Protein AF-A0A0S8D8X0-F1 (afdb_monomer_lite)

Radius of gyration: 14.56 Å; chains: 1; bounding box: 38×23×43 Å

Sequence (118 aa):
REAVIEAARISQTSLFGHLVELGLSRTIALDQQALEAKLELNGRVLRAFPAPDVAFRQSALYALHGDLASAYRQWDLAAAAYPAKAANVADALARAALGEKKLEPLVEYAASRHEARQ

Structure (mmCIF, N/CA/C/O backbone):
data_AF-A0A0S8D8X0-F1
#
_entry.id   AF-A0A0S8D8X0-F1
#
loop_
_atom_site.group_PDB
_atom_site.id
_atom_site.type_symbol
_atom_site.label_atom_id
_atom_site.label_alt_id
_atom_site.label_comp_id
_atom_site.label_asym_id
_atom_site.label_entity_id
_atom_site.label_seq_id
_atom_site.pdbx_PDB_ins_code
_atom_site.Cartn_x
_atom_site.Cartn_y
_at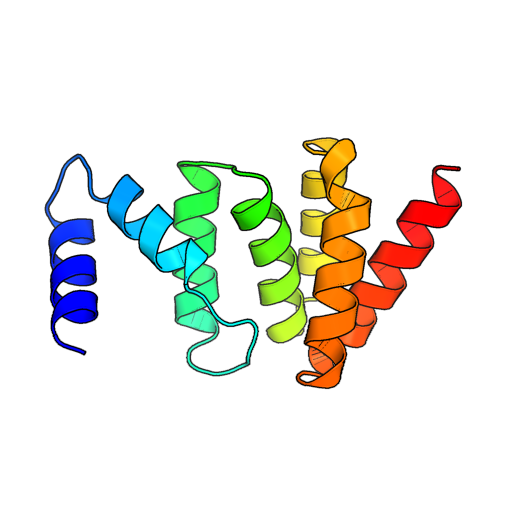om_site.Cartn_z
_atom_site.occupancy
_atom_site.B_iso_or_equiv
_atom_site.auth_seq_id
_atom_site.auth_comp_id
_atom_site.auth_asym_id
_atom_site.auth_atom_id
_atom_site.pdbx_PDB_model_num
ATOM 1 N N . ARG A 1 1 ? -6.299 10.118 21.690 1.00 61.44 1 ARG A N 1
ATOM 2 C CA . ARG A 1 1 ? -6.913 8.767 21.592 1.00 61.44 1 ARG A CA 1
ATOM 3 C C . ARG A 1 1 ? -8.435 8.851 21.483 1.00 61.44 1 ARG A C 1
ATOM 5 O O . ARG A 1 1 ? -8.966 8.218 20.587 1.00 61.44 1 ARG A O 1
ATOM 12 N N . GLU A 1 2 ? -9.114 9.680 22.281 1.00 69.69 2 GLU A N 1
ATOM 13 C CA . GLU A 1 2 ? -10.580 9.865 22.216 1.00 69.69 2 GLU A CA 1
ATOM 14 C C . GLU A 1 2 ? -11.104 10.310 20.842 1.00 69.69 2 GLU A C 1
ATOM 16 O O . GLU A 1 2 ? -12.049 9.720 20.335 1.00 69.69 2 GLU A O 1
ATOM 21 N N . ALA A 1 3 ? -10.435 11.258 20.175 1.00 70.69 3 ALA A N 1
ATOM 22 C CA . ALA A 1 3 ? -10.856 11.736 18.851 1.00 70.69 3 ALA A CA 1
ATOM 23 C C . ALA A 1 3 ? -10.879 10.642 17.762 1.00 70.69 3 ALA A C 1
ATOM 25 O O . ALA A 1 3 ? -11.716 10.677 16.868 1.00 70.69 3 ALA A O 1
ATOM 26 N N . VAL A 1 4 ? -9.983 9.651 17.842 1.00 70.06 4 VAL A N 1
ATOM 27 C CA . VAL A 1 4 ? -9.935 8.529 16.885 1.00 70.06 4 VAL A CA 1
ATOM 28 C C . VAL A 1 4 ? -11.071 7.541 17.153 1.00 70.06 4 VAL A C 1
ATOM 30 O O . VAL A 1 4 ? -11.662 7.016 16.215 1.00 70.06 4 VAL A O 1
ATOM 33 N N . ILE A 1 5 ? -11.404 7.322 18.429 1.00 72.75 5 ILE A N 1
ATOM 34 C CA . ILE A 1 5 ? -12.522 6.463 18.840 1.00 72.75 5 ILE A CA 1
ATOM 35 C C . ILE A 1 5 ? -13.851 7.089 18.403 1.00 72.75 5 ILE A C 1
ATOM 37 O O . ILE A 1 5 ? -14.688 6.402 17.823 1.00 72.75 5 ILE A O 1
ATOM 41 N N . GLU A 1 6 ? -14.022 8.397 18.604 1.00 73.19 6 GLU A N 1
ATOM 42 C CA . GLU A 1 6 ? -15.242 9.087 18.180 1.00 73.19 6 GLU A CA 1
ATOM 43 C C . GLU A 1 6 ? -15.361 9.155 16.650 1.00 73.19 6 GLU A C 1
ATOM 45 O O . GLU A 1 6 ? -16.441 8.926 16.107 1.00 73.19 6 GLU A O 1
ATOM 50 N N . ALA A 1 7 ? -14.250 9.353 15.930 1.00 70.94 7 ALA A N 1
ATOM 51 C CA . ALA A 1 7 ? -14.232 9.257 14.469 1.00 70.94 7 ALA A CA 1
ATOM 52 C C . ALA A 1 7 ? -14.665 7.863 13.973 1.00 70.94 7 ALA A C 1
ATOM 54 O O . ALA A 1 7 ? -15.469 7.760 13.046 1.00 70.94 7 ALA A O 1
ATOM 55 N N . ALA A 1 8 ? -14.196 6.789 14.616 1.00 71.25 8 ALA A N 1
ATOM 56 C CA . ALA A 1 8 ? -14.606 5.424 14.284 1.00 71.25 8 ALA A CA 1
ATOM 57 C C . ALA A 1 8 ? -16.090 5.150 14.593 1.00 71.25 8 ALA A C 1
ATOM 59 O O . ALA A 1 8 ? -16.730 4.366 13.898 1.00 71.25 8 ALA A O 1
ATOM 60 N N . ARG A 1 9 ? -16.661 5.807 15.608 1.00 74.31 9 ARG A N 1
ATOM 61 C CA . ARG A 1 9 ? -18.092 5.704 15.920 1.00 74.31 9 ARG A CA 1
ATOM 62 C C . ARG A 1 9 ? -18.945 6.419 14.871 1.00 74.31 9 ARG A C 1
ATOM 64 O O . ARG A 1 9 ? -19.895 5.837 14.354 1.00 74.31 9 ARG A O 1
ATOM 71 N N . ILE A 1 10 ? -18.569 7.648 14.505 1.00 73.62 10 ILE A N 1
ATOM 72 C CA . ILE A 1 10 ? -19.267 8.450 13.486 1.00 73.62 10 ILE A CA 1
ATOM 73 C C . ILE A 1 10 ? -19.230 7.759 12.119 1.00 73.62 10 ILE A C 1
ATOM 75 O O . ILE A 1 10 ? -20.216 7.830 11.382 1.00 73.62 10 ILE A O 1
ATOM 79 N N . SER A 1 11 ? -18.135 7.067 11.775 1.00 69.88 11 SER A N 1
ATOM 80 C CA . SER A 1 11 ? -18.041 6.373 10.486 1.00 69.88 11 SER A CA 1
ATOM 81 C C . SER A 1 11 ? -19.104 5.287 10.304 1.00 69.88 11 SER A C 1
ATOM 83 O O . SER A 1 11 ? -19.531 5.046 9.178 1.00 69.88 11 SER A O 1
ATOM 85 N N . GLN A 1 12 ? -19.576 4.678 11.395 1.00 71.81 12 GLN A N 1
ATOM 86 C CA . GLN A 1 12 ? -20.567 3.601 11.364 1.00 71.81 12 GLN A CA 1
ATOM 87 C C . GLN A 1 12 ? -22.019 4.098 11.372 1.00 71.81 12 GLN A C 1
ATOM 89 O O . GLN A 1 12 ? -22.919 3.342 11.016 1.00 71.81 12 GLN A O 1
ATOM 94 N N . THR A 1 13 ? -22.270 5.349 11.772 1.00 74.12 13 THR A N 1
ATOM 95 C CA . THR A 1 13 ? -23.633 5.858 12.020 1.00 74.12 13 THR A CA 1
ATOM 96 C C . THR A 1 13 ? -24.016 7.075 11.174 1.00 74.12 13 THR A C 1
ATOM 98 O O . THR A 1 13 ? -25.115 7.602 11.334 1.00 74.12 13 THR A O 1
ATOM 101 N N . SER A 1 14 ? -23.130 7.557 10.297 1.00 77.44 14 SER A N 1
ATOM 102 C CA . SER A 1 14 ? -23.325 8.784 9.514 1.00 77.44 14 SER A CA 1
ATOM 103 C C . SER A 1 14 ? -23.347 8.527 8.008 1.00 77.44 14 SER A C 1
ATOM 105 O O . SER A 1 14 ? -22.522 7.780 7.485 1.00 77.44 14 SER A O 1
ATOM 107 N N . LEU A 1 15 ? -24.211 9.252 7.283 1.00 70.50 15 LEU A N 1
ATOM 108 C CA . LEU A 1 15 ? -24.195 9.309 5.811 1.00 70.50 15 LEU A CA 1
ATOM 109 C C . LEU A 1 15 ? -22.849 9.817 5.259 1.00 70.50 15 LEU A C 1
ATOM 111 O O . LEU A 1 15 ? -22.467 9.465 4.146 1.00 70.50 15 LEU A O 1
ATOM 115 N N . PHE A 1 16 ? -22.105 10.592 6.053 1.00 79.62 16 PHE A N 1
ATOM 116 C CA . PHE A 1 16 ? -20.762 11.085 5.727 1.00 79.62 16 PHE A CA 1
ATOM 117 C C . PHE A 1 16 ? -19.642 10.202 6.287 1.00 79.62 16 PHE A C 1
ATOM 119 O O . PHE A 1 16 ? -18.476 10.599 6.266 1.00 79.62 16 PHE A O 1
ATOM 126 N N . GLY A 1 17 ? -19.965 9.008 6.794 1.00 81.56 17 GLY A N 1
ATOM 127 C CA . GLY A 1 17 ? -18.994 8.124 7.434 1.00 81.56 17 GLY A CA 1
ATOM 128 C C . GLY A 1 17 ? -17.798 7.788 6.541 1.00 81.56 17 GLY A C 1
ATOM 129 O O . GLY A 1 17 ? -16.669 7.724 7.018 1.00 81.56 17 GLY A O 1
ATOM 130 N N . HIS A 1 18 ? -18.013 7.718 5.228 1.00 82.69 18 HIS A N 1
ATOM 131 C CA . HIS A 1 18 ? -16.963 7.512 4.231 1.00 82.69 18 HIS A CA 1
ATOM 132 C C . HIS A 1 18 ? -15.917 8.645 4.176 1.00 82.69 18 HIS A C 1
ATOM 134 O O . HIS A 1 18 ? -14.744 8.379 3.923 1.00 82.69 18 HIS A O 1
ATOM 140 N N . LEU A 1 19 ? -16.299 9.903 4.443 1.00 85.81 19 LEU A N 1
ATOM 141 C CA . LEU A 1 19 ? -15.347 11.022 4.516 1.00 85.81 19 LEU A CA 1
ATOM 142 C C . LEU A 1 19 ? -14.478 10.916 5.771 1.00 85.81 19 LEU A C 1
ATOM 144 O O . LEU A 1 19 ? -13.291 11.241 5.736 1.00 85.81 19 LEU A O 1
ATOM 148 N N . VAL A 1 20 ? -15.057 10.419 6.866 1.00 87.38 20 VAL A N 1
ATOM 149 C CA . VAL A 1 20 ? -14.315 10.139 8.098 1.00 87.38 20 VAL A CA 1
ATOM 150 C C . VAL A 1 20 ? -13.336 8.989 7.874 1.00 87.38 20 VAL A C 1
ATOM 152 O O . VAL A 1 20 ? -12.161 9.121 8.212 1.00 87.38 20 VAL A O 1
ATOM 155 N N . GLU A 1 21 ? -13.771 7.899 7.234 1.00 90.25 21 GLU A N 1
ATOM 156 C CA . GLU A 1 21 ? -12.884 6.787 6.875 1.00 90.25 21 GLU A CA 1
ATOM 157 C C . GLU A 1 21 ? -11.754 7.229 5.937 1.00 90.25 21 GLU A C 1
ATOM 159 O O . GLU A 1 21 ? -10.618 6.804 6.130 1.00 90.25 21 GLU A O 1
ATOM 164 N N . LEU A 1 22 ? -12.016 8.124 4.976 1.00 91.06 22 LEU A N 1
ATOM 165 C CA . LEU A 1 22 ? -10.970 8.703 4.127 1.00 91.06 22 LEU A CA 1
ATOM 166 C C . LEU A 1 22 ? -9.929 9.474 4.953 1.00 91.06 22 LEU A C 1
ATOM 168 O O . LEU A 1 22 ? -8.725 9.319 4.736 1.00 91.06 22 LEU A O 1
ATOM 172 N N . GLY A 1 23 ? -10.381 10.279 5.919 1.00 90.56 23 GLY A N 1
ATOM 173 C CA . GLY A 1 23 ? -9.496 10.958 6.865 1.00 90.56 23 GLY A CA 1
ATOM 174 C C . GLY A 1 23 ? -8.643 9.970 7.663 1.00 90.56 23 GLY A C 1
ATOM 175 O O . GLY A 1 23 ? -7.424 10.119 7.722 1.00 90.56 23 GLY A O 1
ATOM 176 N N . LEU A 1 24 ? -9.259 8.914 8.203 1.00 90.88 24 LEU A N 1
ATOM 177 C CA . LEU A 1 24 ? -8.558 7.868 8.954 1.00 90.88 24 LEU A CA 1
ATOM 178 C C . LEU A 1 24 ? -7.562 7.094 8.076 1.00 90.88 24 LEU A C 1
ATOM 180 O O . LEU A 1 24 ? -6.414 6.908 8.479 1.00 90.88 24 LEU A O 1
ATOM 184 N N . SER A 1 25 ? -7.945 6.715 6.854 1.00 93.06 25 SER A N 1
ATOM 185 C CA . SER A 1 25 ? -7.075 6.032 5.884 1.00 93.06 25 SER A CA 1
ATOM 186 C C . SER A 1 25 ? -5.805 6.835 5.587 1.00 93.06 25 SER A C 1
ATOM 188 O O . SER A 1 25 ? -4.711 6.272 5.520 1.00 93.06 25 SER A O 1
ATOM 190 N N . ARG A 1 26 ? -5.909 8.164 5.492 1.00 92.56 26 ARG A N 1
ATOM 191 C CA . ARG A 1 26 ? -4.754 9.050 5.271 1.00 92.56 26 ARG A CA 1
ATOM 192 C C . ARG A 1 26 ? -3.782 9.111 6.444 1.00 92.56 26 ARG A C 1
ATOM 194 O O . ARG A 1 26 ? -2.624 9.459 6.234 1.00 92.56 26 ARG A O 1
ATOM 201 N N . THR A 1 27 ? -4.231 8.747 7.643 1.00 93.25 27 THR A N 1
ATOM 202 C CA . THR A 1 27 ? -3.390 8.674 8.849 1.00 93.25 27 THR A CA 1
ATOM 203 C C . THR A 1 27 ? -2.757 7.300 9.073 1.00 93.25 27 THR A C 1
ATOM 205 O O . THR A 1 27 ? -1.985 7.138 10.016 1.00 93.25 27 THR A O 1
ATOM 208 N N . ILE A 1 28 ? -3.051 6.307 8.222 1.00 94.12 28 ILE A N 1
ATOM 209 C CA . ILE A 1 28 ? -2.456 4.971 8.322 1.00 94.12 28 ILE A CA 1
ATOM 210 C C . ILE A 1 28 ? -0.937 5.062 8.140 1.00 94.12 28 ILE A C 1
ATOM 212 O O . ILE A 1 28 ? -0.444 5.443 7.076 1.00 94.12 28 ILE A O 1
ATOM 216 N N . ALA A 1 29 ? -0.210 4.628 9.167 1.00 93.44 29 ALA A N 1
ATOM 217 C CA . ALA A 1 29 ? 1.218 4.364 9.091 1.00 93.44 29 ALA A CA 1
ATOM 218 C C . ALA A 1 29 ? 1.490 3.026 8.376 1.00 93.44 29 ALA A C 1
ATOM 220 O O . ALA A 1 29 ? 0.768 2.041 8.576 1.00 93.44 29 ALA A O 1
ATOM 221 N N . LEU A 1 30 ? 2.527 2.997 7.535 1.00 94.38 30 LEU A N 1
ATOM 222 C CA . LEU A 1 30 ? 2.964 1.811 6.793 1.00 94.38 30 LEU A CA 1
ATOM 223 C C . LEU A 1 30 ? 3.876 0.940 7.667 1.00 94.38 30 LEU A C 1
ATOM 225 O O . LEU A 1 30 ? 5.089 0.936 7.507 1.00 94.38 30 LEU A O 1
ATOM 229 N N . ASP A 1 31 ? 3.260 0.226 8.602 1.00 94.25 31 ASP A N 1
ATOM 230 C CA . ASP A 1 31 ? 3.904 -0.711 9.525 1.00 94.25 31 ASP A CA 1
ATOM 231 C C . ASP A 1 31 ? 2.973 -1.908 9.797 1.00 94.25 31 ASP A C 1
ATOM 233 O O . ASP A 1 31 ? 1.793 -1.903 9.416 1.00 94.25 31 ASP A O 1
ATOM 237 N N . GLN A 1 32 ? 3.488 -2.926 10.487 1.00 93.12 32 GLN A N 1
ATOM 238 C CA . GLN A 1 32 ? 2.763 -4.171 10.768 1.00 93.12 32 GLN A CA 1
ATOM 239 C C . GLN A 1 32 ? 1.719 -4.072 11.896 1.00 93.12 32 GLN A C 1
ATOM 241 O O . GLN A 1 32 ? 0.930 -5.000 12.091 1.00 93.12 32 GLN A O 1
ATOM 246 N N . GLN A 1 33 ? 1.672 -2.975 12.656 1.00 95.19 33 GLN A N 1
ATOM 247 C CA . GLN A 1 33 ? 0.730 -2.834 13.763 1.00 95.19 33 GLN A CA 1
ATOM 248 C C . GLN A 1 33 ? -0.705 -2.753 13.233 1.00 95.19 33 GLN A C 1
ATOM 250 O O . GLN A 1 33 ? -1.022 -1.893 12.416 1.00 95.19 33 GLN A O 1
ATOM 255 N N . ALA A 1 34 ? -1.593 -3.619 13.736 1.00 95.25 34 ALA A N 1
ATOM 256 C CA . ALA A 1 34 ? -3.009 -3.660 13.350 1.00 95.25 34 ALA A CA 1
ATOM 257 C C . ALA A 1 34 ? -3.229 -3.714 11.820 1.00 95.25 34 ALA A C 1
ATOM 259 O O . ALA A 1 34 ? -4.154 -3.094 11.291 1.00 95.25 34 ALA A O 1
ATOM 260 N N . LEU A 1 35 ? -2.358 -4.439 11.110 1.00 96.44 35 LEU A N 1
ATOM 261 C CA . LEU A 1 35 ? -2.319 -4.476 9.649 1.00 96.44 35 LEU A CA 1
ATOM 262 C C . LEU A 1 35 ? -3.639 -4.924 9.007 1.00 96.44 35 LEU A C 1
ATOM 264 O O . LEU A 1 35 ? -4.074 -4.297 8.046 1.00 96.44 35 LEU A O 1
ATOM 268 N N . GLU A 1 36 ? -4.318 -5.920 9.578 1.00 97.38 36 GLU A N 1
ATOM 269 C CA . GLU A 1 36 ? -5.638 -6.362 9.097 1.00 97.38 36 GLU A CA 1
ATOM 270 C C . GLU A 1 36 ? -6.666 -5.227 9.113 1.00 97.38 36 GLU A C 1
ATOM 272 O O . GLU A 1 36 ? -7.323 -4.940 8.114 1.00 97.38 36 GLU A O 1
ATOM 277 N N . ALA A 1 37 ? -6.739 -4.484 10.220 1.00 96.12 37 ALA A N 1
ATOM 278 C CA . ALA A 1 37 ? -7.658 -3.357 10.335 1.00 96.12 37 ALA A CA 1
ATOM 279 C C . ALA A 1 37 ? -7.320 -2.239 9.333 1.00 96.12 37 ALA A C 1
ATOM 281 O O . ALA A 1 37 ? -8.220 -1.600 8.781 1.00 96.12 37 ALA A O 1
ATOM 282 N N . LYS A 1 38 ? -6.026 -2.010 9.063 1.00 97.81 38 LYS A N 1
ATOM 283 C CA . LYS A 1 38 ? -5.568 -1.054 8.042 1.00 97.81 38 LYS A CA 1
ATOM 284 C C . LYS A 1 38 ? -5.975 -1.504 6.636 1.00 97.81 38 LYS A C 1
ATOM 286 O O . LYS A 1 38 ? -6.453 -0.672 5.865 1.00 97.81 38 LYS A O 1
ATOM 291 N N . LEU A 1 39 ? -5.811 -2.790 6.314 1.00 98.00 39 LEU A N 1
ATOM 292 C CA . LEU A 1 39 ? -6.215 -3.388 5.037 1.00 98.00 39 LEU A CA 1
ATOM 293 C C . LEU A 1 39 ? -7.719 -3.260 4.807 1.00 98.00 39 LEU A C 1
ATOM 295 O O . LEU A 1 39 ? -8.142 -2.821 3.736 1.00 98.00 39 LEU A O 1
ATOM 299 N N . GLU A 1 40 ? -8.523 -3.596 5.814 1.00 96.88 40 GLU A N 1
ATOM 300 C CA . GLU A 1 40 ? -9.976 -3.492 5.736 1.00 96.88 40 GLU A CA 1
ATOM 301 C C . GLU A 1 40 ? -10.438 -2.043 5.561 1.00 96.88 40 GLU A C 1
ATOM 303 O O . GLU A 1 40 ? -11.238 -1.756 4.666 1.00 96.88 40 GLU A O 1
ATOM 308 N N . LEU A 1 41 ? -9.925 -1.124 6.388 1.00 95.81 41 LEU A N 1
ATOM 309 C CA . LEU A 1 41 ? -10.266 0.297 6.318 1.00 95.81 41 LEU A CA 1
ATOM 310 C C . LEU A 1 41 ? -9.885 0.879 4.956 1.00 95.81 41 LEU A C 1
ATOM 312 O O . LEU A 1 41 ? -10.727 1.458 4.271 1.00 95.81 41 LEU A O 1
ATOM 316 N N . ASN A 1 42 ? -8.630 0.711 4.540 1.00 97.50 42 ASN A N 1
ATOM 317 C CA . ASN A 1 42 ? -8.155 1.281 3.286 1.00 97.50 42 ASN A CA 1
ATOM 318 C C . ASN A 1 42 ? -8.842 0.629 2.074 1.00 97.50 42 ASN A C 1
ATOM 320 O O . ASN A 1 42 ? -9.140 1.324 1.106 1.00 97.50 42 ASN A O 1
ATOM 324 N N . GLY A 1 43 ? -9.196 -0.657 2.156 1.00 96.75 43 GLY A N 1
ATOM 325 C CA . GLY A 1 43 ? -9.987 -1.351 1.141 1.00 96.75 43 GLY A CA 1
ATOM 326 C C . GLY A 1 43 ? -11.425 -0.832 1.023 1.00 96.75 43 GLY A C 1
ATOM 327 O O . GLY A 1 43 ? -11.924 -0.671 -0.094 1.00 96.75 43 GLY A O 1
ATOM 328 N N . ARG A 1 44 ? -12.099 -0.522 2.142 1.00 95.06 44 ARG A N 1
ATOM 329 C CA . ARG A 1 44 ? -13.422 0.135 2.117 1.00 95.06 44 ARG A CA 1
ATOM 330 C C . ARG A 1 44 ? -13.338 1.530 1.506 1.00 95.06 44 ARG A C 1
ATOM 332 O O . ARG A 1 44 ? -14.115 1.835 0.602 1.00 95.06 44 ARG A O 1
ATOM 339 N N . VAL A 1 45 ? -12.356 2.328 1.931 1.00 95.50 45 VAL A N 1
ATOM 340 C CA . VAL A 1 45 ? -12.131 3.673 1.385 1.00 95.50 45 VAL A CA 1
ATOM 341 C C . VAL A 1 45 ? -11.816 3.605 -0.102 1.00 95.50 45 VAL A C 1
ATOM 343 O O . VAL A 1 45 ? -12.401 4.369 -0.852 1.00 95.50 45 VAL A O 1
ATOM 346 N N . LEU A 1 46 ? -10.980 2.670 -0.558 1.00 95.94 46 LEU A N 1
ATOM 347 C CA . LEU A 1 46 ? -10.645 2.519 -1.976 1.00 95.94 46 LEU A CA 1
ATOM 348 C C . LEU A 1 46 ? -11.886 2.261 -2.842 1.00 95.94 46 LEU A C 1
ATOM 350 O O . LEU A 1 46 ? -11.986 2.810 -3.936 1.00 95.94 46 LEU A O 1
ATOM 354 N N . ARG A 1 47 ? -12.842 1.459 -2.350 1.00 93.38 47 ARG A N 1
ATOM 355 C CA . ARG A 1 47 ? -14.104 1.193 -3.061 1.00 93.38 47 ARG A CA 1
ATOM 356 C C . ARG A 1 47 ? -15.014 2.419 -3.143 1.00 93.38 47 ARG A C 1
ATOM 358 O O . ARG A 1 47 ? -15.718 2.567 -4.134 1.00 93.38 47 ARG A O 1
ATOM 365 N N . ALA A 1 48 ? -15.019 3.267 -2.118 1.00 90.69 48 ALA A N 1
ATOM 366 C CA . ALA A 1 48 ? -15.873 4.453 -2.072 1.00 90.69 48 ALA A CA 1
ATOM 367 C C . ALA A 1 48 ? -15.222 5.688 -2.729 1.00 90.69 48 ALA A C 1
ATOM 369 O O . ALA A 1 48 ? -15.893 6.459 -3.407 1.00 90.69 48 ALA A O 1
ATOM 370 N N . PHE A 1 49 ? -13.914 5.864 -2.531 1.00 89.19 49 PHE A N 1
ATOM 371 C CA . PHE A 1 49 ? -13.095 7.006 -2.938 1.00 89.19 49 PHE A CA 1
ATOM 372 C C . PHE A 1 49 ? -11.712 6.526 -3.405 1.00 89.19 49 PHE A C 1
ATOM 374 O O . PHE A 1 49 ? -10.746 6.558 -2.632 1.00 89.19 49 PHE A O 1
ATOM 381 N N . PRO A 1 50 ? -11.574 6.110 -4.675 1.00 91.06 50 PRO A N 1
ATOM 382 C CA . PRO A 1 50 ? -10.286 5.746 -5.245 1.00 91.06 50 PRO A CA 1
ATOM 383 C C . PRO A 1 50 ? -9.456 7.011 -5.483 1.00 91.06 50 PRO A C 1
ATOM 385 O O . PRO A 1 50 ? -9.432 7.585 -6.566 1.00 91.06 50 PRO A O 1
ATOM 388 N N . ALA A 1 51 ? -8.807 7.501 -4.433 1.00 93.56 51 ALA A N 1
ATOM 389 C CA . ALA A 1 51 ? -7.812 8.560 -4.515 1.00 93.56 51 ALA A CA 1
ATOM 390 C C . ALA A 1 51 ? -6.416 7.939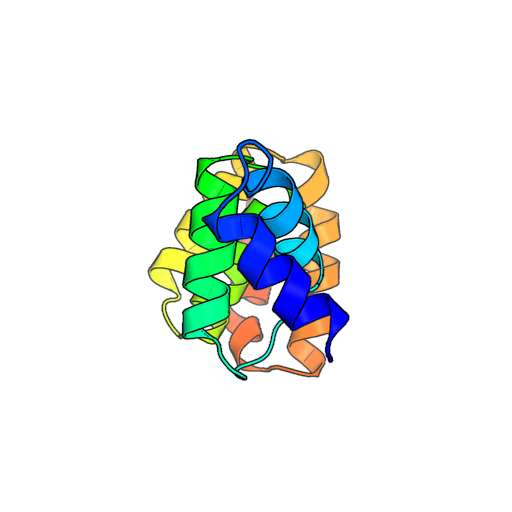 -4.717 1.00 93.56 51 ALA A C 1
ATOM 392 O O . ALA A 1 51 ? -6.180 6.819 -4.250 1.00 93.56 51 ALA A O 1
ATOM 393 N N . PRO A 1 52 ? -5.466 8.638 -5.369 1.00 94.56 52 PRO A N 1
ATOM 394 C CA . PRO A 1 52 ? -4.141 8.083 -5.646 1.00 94.56 52 PRO A CA 1
ATOM 395 C C . PRO A 1 52 ? -3.429 7.620 -4.371 1.00 94.56 52 PRO A C 1
ATOM 397 O O . PRO A 1 52 ? -2.887 6.519 -4.329 1.00 94.56 52 PRO A O 1
ATOM 400 N N . ASP A 1 53 ? -3.482 8.417 -3.302 1.00 94.12 53 ASP A N 1
ATOM 401 C CA . ASP A 1 53 ? -2.868 8.076 -2.021 1.00 94.12 53 ASP A CA 1
ATOM 402 C C . ASP A 1 53 ? -3.461 6.798 -1.410 1.00 94.12 53 ASP A C 1
ATOM 404 O O . ASP A 1 53 ? -2.720 5.979 -0.876 1.00 94.12 53 ASP A O 1
ATOM 408 N N . VAL A 1 54 ? -4.773 6.588 -1.533 1.00 96.94 54 VAL A N 1
ATOM 409 C CA . VAL A 1 54 ? -5.466 5.389 -1.033 1.00 96.94 54 VAL A CA 1
ATOM 410 C C . VAL A 1 54 ? -5.118 4.159 -1.875 1.00 96.94 54 VAL A C 1
ATOM 412 O O . VAL A 1 54 ? -4.831 3.096 -1.321 1.00 96.94 54 VAL A O 1
ATOM 415 N N . ALA A 1 55 ? -5.107 4.298 -3.204 1.00 97.56 55 ALA A N 1
ATOM 416 C CA . ALA A 1 55 ? 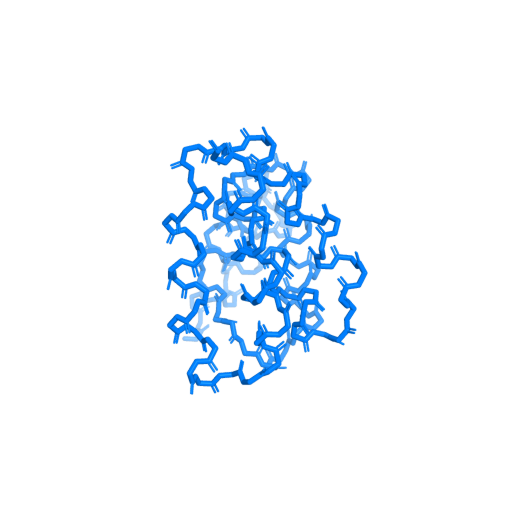-4.845 3.202 -4.134 1.00 97.56 55 ALA A CA 1
ATOM 417 C C . ALA A 1 55 ? -3.420 2.649 -3.987 1.00 97.56 55 ALA A C 1
ATOM 419 O O . ALA A 1 55 ? -3.231 1.438 -3.856 1.00 97.56 55 ALA A O 1
ATOM 420 N N . PHE A 1 56 ? -2.419 3.530 -3.939 1.00 97.75 56 PHE A N 1
ATOM 421 C CA . PHE A 1 56 ? -1.038 3.111 -3.717 1.00 97.75 56 PHE A CA 1
ATOM 422 C C . PHE A 1 56 ? -0.797 2.614 -2.288 1.00 97.75 56 PHE A C 1
ATOM 424 O O . PHE A 1 56 ? -0.059 1.649 -2.091 1.00 97.75 56 PHE A O 1
ATOM 431 N N . ARG A 1 57 ? -1.464 3.199 -1.283 1.00 97.44 57 ARG A N 1
ATOM 432 C CA . ARG A 1 57 ? -1.405 2.685 0.091 1.00 97.44 57 ARG A CA 1
ATOM 433 C C . ARG A 1 57 ? -1.939 1.259 0.184 1.00 97.44 57 ARG A C 1
ATOM 435 O O . ARG A 1 57 ? -1.336 0.455 0.883 1.00 97.44 57 ARG A O 1
ATOM 442 N N . GLN A 1 58 ? -2.996 0.913 -0.554 1.00 98.19 58 GLN A N 1
ATOM 443 C CA . GLN A 1 58 ? -3.511 -0.460 -0.568 1.00 98.19 58 GLN A CA 1
ATOM 444 C C . GLN A 1 58 ? -2.455 -1.452 -1.070 1.00 98.19 58 GLN A C 1
ATOM 446 O O . GLN A 1 58 ? -2.278 -2.513 -0.479 1.00 98.19 58 GLN A O 1
ATOM 451 N N . SER A 1 59 ? -1.709 -1.082 -2.116 1.00 98.25 59 SER A N 1
ATOM 452 C CA . SER A 1 59 ? -0.581 -1.878 -2.606 1.00 98.25 59 SER A CA 1
ATOM 453 C C . SER A 1 59 ? 0.486 -2.083 -1.528 1.00 98.25 59 SER A C 1
ATOM 455 O O . SER A 1 59 ? 0.957 -3.202 -1.341 1.00 98.25 59 SER A O 1
ATOM 457 N N . ALA A 1 60 ? 0.864 -1.022 -0.811 1.00 98.00 60 ALA A N 1
ATOM 458 C CA . ALA A 1 60 ? 1.855 -1.110 0.260 1.00 98.00 60 ALA A CA 1
ATOM 459 C C . ALA A 1 60 ? 1.369 -1.992 1.422 1.00 98.00 60 ALA A C 1
ATOM 461 O O . ALA A 1 60 ? 2.129 -2.813 1.922 1.00 98.00 60 ALA A O 1
ATOM 462 N N . LEU A 1 61 ? 0.096 -1.884 1.813 1.00 98.25 61 LEU A N 1
ATOM 463 C CA . LEU A 1 61 ? -0.487 -2.718 2.867 1.00 98.25 61 LEU A CA 1
ATOM 464 C C . LEU A 1 61 ? -0.496 -4.208 2.488 1.00 98.25 61 LEU A C 1
ATOM 466 O O . LEU A 1 61 ? -0.180 -5.041 3.335 1.00 98.25 61 LEU A O 1
ATOM 470 N N . TYR A 1 62 ? -0.775 -4.554 1.225 1.00 98.56 62 TYR A N 1
ATOM 471 C CA . TYR A 1 62 ? -0.638 -5.940 0.758 1.00 98.56 62 TYR A CA 1
ATOM 472 C C . TYR A 1 62 ? 0.810 -6.440 0.840 1.00 98.56 62 TYR A C 1
ATOM 474 O O . TYR A 1 62 ? 1.036 -7.570 1.270 1.00 98.56 62 TYR A O 1
ATOM 482 N N . ALA A 1 63 ? 1.793 -5.599 0.503 1.00 98.12 63 ALA A N 1
ATOM 483 C CA . ALA A 1 63 ? 3.204 -5.965 0.627 1.00 98.12 63 ALA A CA 1
ATOM 484 C C . ALA A 1 63 ? 3.609 -6.204 2.092 1.00 98.12 63 ALA A C 1
ATOM 486 O O . ALA A 1 63 ? 4.236 -7.217 2.395 1.00 98.12 63 ALA A O 1
ATOM 487 N N . LEU A 1 64 ? 3.167 -5.346 3.019 1.00 97.44 64 LEU A N 1
ATOM 488 C CA . LEU A 1 64 ? 3.378 -5.541 4.463 1.00 97.44 64 LEU A CA 1
ATOM 489 C C . LEU A 1 64 ? 2.766 -6.843 4.982 1.00 97.44 64 LEU A C 1
ATOM 491 O O . LEU A 1 64 ? 3.324 -7.483 5.877 1.00 97.44 64 LEU A O 1
ATOM 495 N N . HIS A 1 65 ? 1.630 -7.233 4.407 1.00 97.56 65 HIS A N 1
ATOM 496 C CA . HIS A 1 65 ? 0.934 -8.475 4.734 1.00 97.56 65 HIS A CA 1
ATOM 497 C C . HIS A 1 65 ? 1.646 -9.706 4.150 1.00 97.56 65 HIS A C 1
ATOM 499 O O . HIS A 1 65 ? 1.378 -10.833 4.553 1.00 97.56 65 HIS A O 1
ATOM 505 N N . GLY A 1 66 ? 2.592 -9.505 3.228 1.00 97.19 66 GLY A N 1
ATOM 506 C CA . GLY A 1 66 ? 3.284 -10.569 2.503 1.00 97.19 66 GLY A CA 1
ATOM 507 C C . GLY A 1 66 ? 2.523 -11.073 1.274 1.00 97.19 66 GLY A C 1
ATOM 508 O O . GLY A 1 66 ? 3.005 -11.976 0.594 1.00 97.19 66 GLY A O 1
ATOM 509 N N . ASP A 1 67 ? 1.374 -10.478 0.934 1.00 97.94 67 ASP A N 1
ATOM 510 C CA . ASP A 1 67 ? 0.652 -10.773 -0.307 1.00 97.94 67 ASP A CA 1
ATOM 511 C C . ASP A 1 67 ? 1.211 -9.926 -1.460 1.00 97.94 67 ASP A C 1
ATOM 513 O O . ASP A 1 67 ? 0.606 -8.959 -1.936 1.00 97.94 67 ASP A O 1
ATOM 517 N N . LEU A 1 68 ? 2.413 -10.295 -1.911 1.00 98.25 68 LEU A N 1
ATOM 518 C CA . LEU A 1 68 ? 3.103 -9.597 -2.997 1.00 98.25 68 LEU A CA 1
ATOM 519 C C . LEU A 1 68 ? 2.318 -9.648 -4.312 1.00 98.25 68 LEU A C 1
ATOM 521 O O . LEU A 1 68 ? 2.343 -8.694 -5.086 1.00 98.25 68 LEU A O 1
ATOM 525 N N . ALA A 1 69 ? 1.561 -10.721 -4.548 1.00 98.25 69 ALA A N 1
ATOM 526 C CA . ALA A 1 69 ? 0.755 -10.853 -5.754 1.00 98.25 69 ALA A CA 1
ATOM 527 C C . ALA A 1 69 ? -0.350 -9.785 -5.805 1.00 98.25 69 ALA A C 1
ATOM 529 O O . ALA A 1 69 ? -0.538 -9.134 -6.838 1.00 98.25 69 ALA A O 1
ATOM 530 N N . SER A 1 70 ? -1.068 -9.570 -4.699 1.00 98.31 70 SER A N 1
ATOM 531 C CA . SER A 1 70 ? -2.052 -8.485 -4.608 1.00 98.31 70 SER A CA 1
ATOM 532 C C . SER A 1 70 ? -1.399 -7.110 -4.585 1.00 98.31 70 SER A C 1
ATOM 534 O O . SER A 1 70 ? -1.938 -6.190 -5.203 1.00 98.31 70 SER A O 1
ATOM 536 N N . ALA A 1 71 ? -0.229 -6.969 -3.954 1.00 98.50 71 ALA A N 1
ATOM 537 C CA . ALA A 1 71 ? 0.531 -5.723 -3.966 1.00 98.50 71 ALA A CA 1
ATOM 538 C C . ALA A 1 71 ? 0.863 -5.291 -5.400 1.00 98.50 71 ALA A C 1
ATOM 540 O O . ALA A 1 71 ? 0.467 -4.211 -5.825 1.00 98.50 71 ALA A O 1
ATOM 541 N N . TYR A 1 72 ? 1.492 -6.161 -6.190 1.00 98.50 72 TYR A N 1
ATOM 542 C CA . TYR A 1 72 ? 1.905 -5.842 -7.559 1.00 98.50 72 TYR A CA 1
ATOM 543 C C . TYR A 1 72 ? 0.722 -5.547 -8.479 1.00 98.50 72 TYR A C 1
ATOM 545 O O . TYR A 1 72 ? 0.748 -4.564 -9.223 1.00 98.50 72 TYR A O 1
ATOM 553 N N . ARG A 1 73 ? -0.358 -6.337 -8.385 1.00 98.31 73 ARG A N 1
ATOM 554 C CA . ARG A 1 73 ? -1.589 -6.060 -9.142 1.00 98.31 73 ARG A CA 1
ATOM 555 C C . ARG A 1 73 ? -2.172 -4.695 -8.785 1.00 98.31 73 ARG A C 1
ATOM 557 O O . ARG A 1 73 ? -2.522 -3.927 -9.677 1.00 98.31 73 ARG A O 1
ATOM 564 N N . GLN A 1 74 ? -2.269 -4.381 -7.495 1.00 98.25 74 GLN A N 1
ATOM 565 C CA . GLN A 1 74 ? -2.820 -3.107 -7.042 1.00 98.25 74 GLN A CA 1
ATOM 566 C C . GLN A 1 74 ? -1.915 -1.924 -7.413 1.00 98.25 74 GLN A C 1
ATOM 568 O O . GLN A 1 74 ? -2.433 -0.865 -7.770 1.00 98.25 74 GLN A O 1
ATOM 573 N N . TRP A 1 75 ? -0.590 -2.099 -7.372 1.00 98.12 75 TRP A N 1
ATOM 574 C CA . TRP A 1 75 ? 0.373 -1.111 -7.859 1.00 98.12 75 TRP A CA 1
ATOM 575 C C . TRP A 1 75 ? 0.140 -0.791 -9.330 1.00 98.12 75 TRP A C 1
ATOM 577 O O . TRP A 1 75 ? 0.024 0.376 -9.693 1.00 98.12 75 TRP A O 1
ATOM 587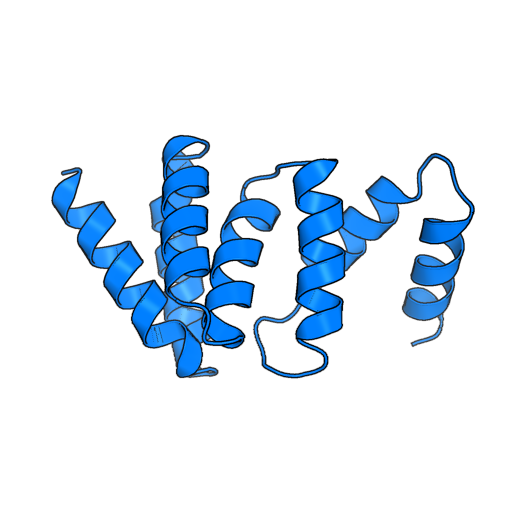 N N . ASP A 1 76 ? 0.036 -1.816 -10.175 1.00 97.56 76 ASP A N 1
ATOM 588 C CA . ASP A 1 76 ? -0.160 -1.620 -11.608 1.00 97.56 76 ASP A CA 1
ATOM 589 C C . ASP A 1 76 ? -1.490 -0.936 -11.919 1.00 97.56 76 ASP A C 1
ATOM 591 O O . ASP A 1 76 ? -1.518 -0.011 -12.731 1.00 97.56 76 ASP A O 1
ATOM 595 N N . LEU A 1 77 ? -2.570 -1.319 -11.230 1.00 96.88 77 LEU A N 1
ATOM 596 C CA . LEU A 1 77 ? -3.861 -0.635 -11.342 1.00 96.88 77 LEU A CA 1
ATOM 597 C C . LEU A 1 77 ? -3.754 0.841 -10.929 1.00 96.88 77 LEU A C 1
ATOM 599 O O . LEU A 1 77 ? -4.243 1.718 -11.641 1.00 96.88 77 LEU A O 1
ATOM 603 N N . ALA A 1 78 ? -3.086 1.131 -9.810 1.00 97.50 78 ALA A N 1
ATOM 604 C CA . ALA A 1 78 ? -2.895 2.498 -9.332 1.00 97.50 78 ALA A CA 1
ATOM 605 C C . ALA A 1 78 ? -2.014 3.325 -10.285 1.00 97.50 78 ALA A C 1
ATOM 607 O O . ALA A 1 78 ? -2.342 4.471 -10.583 1.00 97.50 78 ALA A O 1
ATOM 608 N N . ALA A 1 79 ? -0.930 2.752 -10.809 1.00 96.62 79 ALA A N 1
ATOM 609 C CA . ALA A 1 79 ? -0.039 3.415 -11.757 1.00 96.62 79 ALA A CA 1
ATOM 610 C C . ALA A 1 79 ? -0.710 3.663 -13.116 1.00 96.62 79 ALA A C 1
ATOM 612 O O . ALA A 1 79 ? -0.458 4.696 -13.731 1.00 96.62 79 ALA A O 1
ATOM 613 N N . ALA A 1 80 ? -1.585 2.759 -13.565 1.00 95.94 80 ALA A N 1
ATOM 614 C CA . ALA A 1 80 ? -2.379 2.956 -14.775 1.00 95.94 80 ALA A CA 1
ATOM 615 C C . ALA A 1 80 ? -3.423 4.073 -14.600 1.00 95.94 80 ALA A C 1
ATOM 617 O O . ALA A 1 80 ? -3.608 4.886 -15.503 1.00 95.94 80 ALA A O 1
ATOM 618 N N . ALA A 1 81 ? -4.075 4.143 -13.435 1.00 96.06 81 ALA A N 1
ATOM 619 C CA . ALA A 1 81 ? -5.070 5.173 -13.136 1.00 96.06 81 ALA A CA 1
ATOM 620 C C . ALA A 1 81 ? -4.448 6.551 -12.834 1.00 96.06 81 ALA A C 1
ATOM 622 O O . ALA A 1 81 ? -5.027 7.583 -13.174 1.00 96.06 81 ALA A O 1
ATOM 623 N N . TYR A 1 82 ? -3.267 6.584 -12.205 1.00 95.44 82 TYR A N 1
ATOM 624 C CA . TYR A 1 82 ? -2.599 7.807 -11.740 1.00 95.44 82 TYR A CA 1
ATOM 625 C C . TYR A 1 82 ? -1.119 7.863 -12.163 1.00 95.44 82 TYR A C 1
ATOM 627 O O . TYR A 1 82 ? -0.231 7.951 -11.306 1.00 95.44 82 TYR A O 1
ATOM 635 N N . PRO A 1 83 ? -0.814 7.872 -13.473 1.00 93.50 83 PRO A N 1
ATOM 636 C CA . PRO A 1 83 ? 0.560 7.774 -13.972 1.00 93.50 83 PRO A CA 1
ATOM 637 C C . PRO A 1 83 ? 1.460 8.906 -13.461 1.00 93.50 83 PRO A C 1
ATOM 639 O O . PRO A 1 83 ? 2.572 8.660 -13.004 1.00 93.50 83 PRO A O 1
ATOM 642 N N . ALA A 1 84 ? 0.940 10.137 -13.407 1.00 92.56 84 ALA A N 1
ATOM 643 C CA . ALA A 1 84 ? 1.666 11.309 -12.908 1.00 92.56 84 ALA A CA 1
ATOM 644 C C . ALA A 1 84 ? 2.021 11.250 -11.406 1.00 92.56 84 ALA A C 1
ATOM 646 O O . ALA A 1 84 ? 2.745 12.114 -10.910 1.00 92.56 84 ALA A O 1
ATOM 647 N N . LYS A 1 85 ? 1.484 10.283 -10.650 1.00 93.62 85 LYS A N 1
ATOM 648 C CA . LYS A 1 85 ? 1.772 10.104 -9.218 1.00 93.62 85 LYS A CA 1
ATOM 649 C C . LYS A 1 85 ? 2.702 8.929 -8.934 1.00 93.62 85 LYS A C 1
ATOM 651 O O . LYS A 1 85 ? 3.288 8.909 -7.856 1.00 93.62 85 LYS A O 1
ATOM 656 N N . ALA A 1 86 ? 2.860 7.994 -9.871 1.00 91.81 86 ALA A N 1
ATOM 657 C CA . ALA A 1 86 ? 3.581 6.746 -9.640 1.00 91.81 86 ALA A CA 1
ATOM 658 C C . ALA A 1 86 ? 5.036 6.970 -9.190 1.00 91.81 86 ALA A C 1
ATOM 660 O O . ALA A 1 86 ? 5.447 6.384 -8.194 1.00 91.81 86 ALA A O 1
ATOM 661 N N . ALA A 1 87 ? 5.778 7.867 -9.854 1.00 89.81 87 ALA A N 1
ATOM 662 C CA . ALA A 1 87 ? 7.171 8.170 -9.503 1.00 89.81 87 ALA A CA 1
ATOM 663 C C . ALA A 1 87 ? 7.300 8.747 -8.080 1.00 89.81 87 ALA A C 1
ATOM 665 O O . ALA A 1 87 ? 7.985 8.181 -7.234 1.00 89.81 87 ALA A O 1
ATOM 666 N N . ASN A 1 88 ? 6.538 9.803 -7.768 1.00 92.00 88 ASN A N 1
ATOM 667 C CA . ASN A 1 88 ? 6.565 10.436 -6.443 1.00 92.00 88 ASN A CA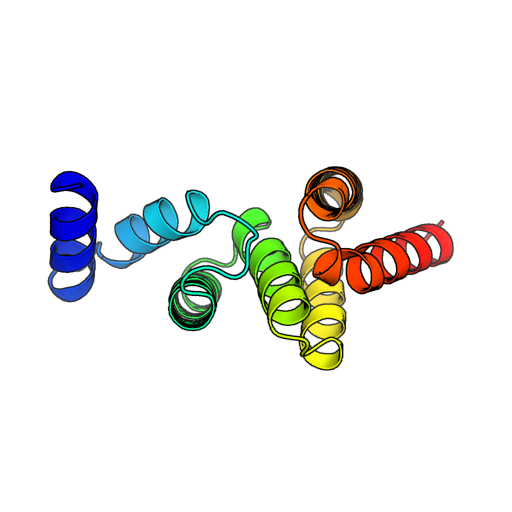 1
ATOM 668 C C . ASN A 1 88 ? 6.202 9.458 -5.314 1.00 92.00 88 ASN A C 1
ATOM 670 O O . ASN A 1 88 ? 6.707 9.565 -4.194 1.00 92.00 88 ASN A O 1
ATOM 674 N N . VAL A 1 89 ? 5.283 8.532 -5.590 1.00 93.06 89 VAL A N 1
ATOM 675 C CA . VAL A 1 89 ? 4.884 7.500 -4.634 1.00 93.06 89 VAL A CA 1
ATOM 676 C C . VAL A 1 89 ? 5.964 6.433 -4.490 1.00 93.06 89 VAL A C 1
ATOM 678 O O . VAL A 1 89 ? 6.213 6.012 -3.364 1.00 93.06 89 VAL A O 1
ATOM 681 N N . ALA A 1 90 ? 6.620 6.020 -5.576 1.00 92.31 90 ALA A N 1
ATOM 682 C CA . ALA A 1 90 ? 7.731 5.072 -5.518 1.00 92.31 90 ALA A CA 1
ATOM 683 C C . ALA A 1 90 ? 8.864 5.613 -4.631 1.00 92.31 90 ALA A C 1
ATOM 685 O O . ALA A 1 90 ? 9.330 4.908 -3.738 1.00 92.31 90 ALA A O 1
ATOM 686 N N . ASP A 1 91 ? 9.203 6.898 -4.767 1.00 92.25 91 ASP A N 1
ATOM 687 C CA . ASP A 1 91 ? 10.192 7.559 -3.908 1.00 92.25 91 ASP A CA 1
ATOM 688 C C . ASP A 1 91 ? 9.766 7.578 -2.433 1.00 92.25 91 ASP A C 1
ATOM 690 O O . ASP A 1 91 ? 10.575 7.374 -1.524 1.00 92.25 91 ASP A O 1
ATOM 694 N N . ALA A 1 92 ? 8.484 7.846 -2.168 1.00 92.25 92 ALA A N 1
ATOM 695 C CA . ALA A 1 92 ? 7.946 7.821 -0.810 1.00 92.25 92 ALA A CA 1
ATOM 696 C C . ALA A 1 92 ? 7.963 6.408 -0.212 1.00 92.25 92 ALA A C 1
ATOM 698 O O . ALA A 1 92 ? 8.279 6.250 0.968 1.00 92.25 92 ALA A O 1
ATOM 699 N N . LEU A 1 93 ? 7.669 5.394 -1.024 1.00 93.12 93 LEU A N 1
ATOM 700 C CA . LEU A 1 93 ? 7.708 3.993 -0.630 1.00 93.12 93 LEU A CA 1
ATOM 701 C C . LEU A 1 93 ? 9.141 3.533 -0.333 1.00 93.12 93 LEU A C 1
ATOM 703 O O . LEU A 1 93 ? 9.362 2.885 0.686 1.00 93.12 93 LEU A O 1
ATOM 707 N N . ALA A 1 94 ? 10.115 3.932 -1.155 1.00 92.94 94 ALA A N 1
ATOM 708 C CA . ALA A 1 94 ? 11.531 3.647 -0.927 1.00 92.94 94 ALA A CA 1
ATOM 709 C C . ALA A 1 94 ? 12.017 4.217 0.415 1.00 92.94 94 ALA A C 1
ATOM 711 O O . ALA A 1 94 ? 12.710 3.537 1.168 1.00 92.94 94 ALA A O 1
ATOM 712 N N . ARG A 1 95 ? 11.584 5.435 0.773 1.00 92.19 95 ARG A N 1
ATOM 713 C CA . ARG A 1 95 ? 11.866 6.010 2.100 1.00 92.19 95 ARG A CA 1
ATOM 714 C C . ARG A 1 95 ? 11.210 5.220 3.233 1.00 92.19 95 ARG A C 1
ATOM 716 O O . ARG A 1 95 ? 11.834 5.042 4.273 1.00 92.19 95 ARG A O 1
ATOM 723 N N . ALA A 1 96 ? 9.977 4.746 3.045 1.00 89.81 96 ALA A N 1
ATOM 724 C CA . ALA A 1 96 ? 9.283 3.934 4.047 1.00 89.81 96 ALA A CA 1
ATOM 725 C C . ALA A 1 96 ? 9.958 2.565 4.260 1.00 89.81 96 ALA A C 1
ATOM 727 O O . ALA A 1 96 ? 10.064 2.108 5.397 1.00 89.81 96 ALA A O 1
ATOM 728 N N . ALA A 1 97 ? 10.483 1.949 3.196 1.00 91.56 97 ALA A N 1
ATOM 729 C CA . ALA A 1 97 ? 11.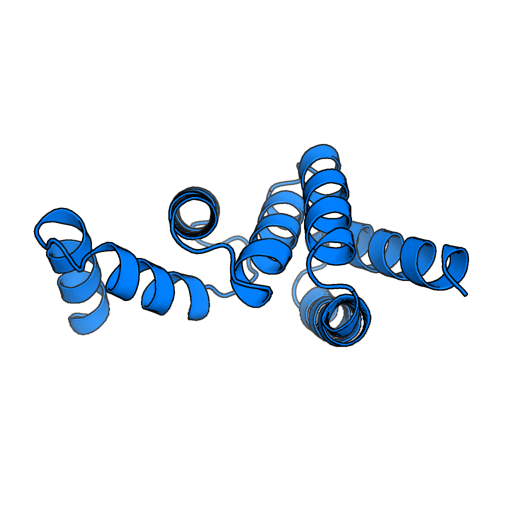190 0.669 3.264 1.00 91.56 97 ALA A CA 1
ATOM 730 C C . ALA A 1 97 ? 12.447 0.704 4.153 1.00 91.56 97 ALA A C 1
ATOM 732 O O . ALA A 1 97 ? 12.803 -0.319 4.732 1.00 91.56 97 ALA A O 1
ATOM 733 N N . LEU A 1 98 ? 13.062 1.879 4.359 1.00 90.19 98 LEU A N 1
ATOM 734 C CA . LEU A 1 98 ? 14.186 2.039 5.296 1.00 90.19 98 LEU A CA 1
ATOM 735 C C . LEU A 1 98 ? 13.814 1.665 6.742 1.00 90.19 98 LEU A C 1
ATOM 737 O O . LEU A 1 98 ? 14.678 1.233 7.504 1.00 90.19 98 LEU A O 1
ATOM 741 N N . GLY A 1 99 ? 12.545 1.851 7.124 1.00 90.38 99 GLY A N 1
ATOM 742 C CA . GLY A 1 99 ? 12.018 1.481 8.441 1.00 90.38 99 GLY A CA 1
ATOM 743 C C . GLY A 1 99 ? 11.258 0.153 8.460 1.00 90.38 99 GLY A C 1
ATOM 744 O O . GLY A 1 99 ? 11.116 -0.446 9.521 1.00 90.38 99 GLY A O 1
ATOM 745 N N . GLU A 1 100 ? 10.788 -0.323 7.306 1.00 91.31 100 GLU A N 1
ATOM 746 C CA . GLU A 1 100 ? 9.954 -1.519 7.191 1.00 91.31 100 GLU A CA 1
ATOM 747 C C . GLU A 1 100 ? 10.363 -2.349 5.967 1.00 91.31 100 GLU A C 1
ATOM 749 O O . GLU A 1 100 ? 9.836 -2.195 4.862 1.00 91.31 100 GLU A O 1
ATOM 754 N N . LYS A 1 101 ? 11.311 -3.268 6.185 1.00 92.50 101 LYS A N 1
ATOM 755 C CA . LYS A 1 101 ? 11.937 -4.084 5.129 1.00 92.50 101 LYS A CA 1
ATOM 756 C C . LYS A 1 101 ? 10.950 -4.902 4.298 1.00 92.50 101 LYS A C 1
ATOM 758 O O . LYS A 1 101 ? 11.226 -5.210 3.146 1.00 92.50 101 LYS A O 1
ATOM 763 N N . LYS A 1 102 ? 9.768 -5.230 4.834 1.00 94.19 102 LYS A N 1
ATOM 764 C CA . LYS A 1 102 ? 8.725 -5.942 4.073 1.00 94.19 102 LYS A CA 1
ATOM 765 C C . LYS A 1 102 ? 8.218 -5.163 2.852 1.00 94.19 102 LYS A C 1
ATOM 767 O O . LYS A 1 102 ? 7.572 -5.751 1.990 1.00 94.19 102 LYS A O 1
ATOM 772 N N . LEU A 1 103 ? 8.506 -3.864 2.759 1.00 96.56 103 LEU A N 1
ATOM 773 C CA . LEU A 1 103 ? 8.185 -3.049 1.589 1.00 96.56 103 LEU A CA 1
ATOM 774 C C . LEU A 1 103 ? 9.216 -3.163 0.457 1.00 96.56 103 LEU A C 1
ATOM 776 O O . LEU A 1 103 ? 8.878 -2.802 -0.670 1.00 96.56 103 LEU A O 1
ATOM 780 N N . GLU A 1 104 ? 10.429 -3.665 0.715 1.00 96.25 104 GLU A N 1
ATOM 781 C CA . GLU A 1 104 ? 11.518 -3.748 -0.276 1.00 96.25 104 GLU A CA 1
ATOM 782 C C . GLU A 1 104 ? 11.083 -4.430 -1.589 1.00 96.25 104 GLU A C 1
ATOM 784 O O . GLU A 1 104 ? 11.258 -3.815 -2.644 1.00 96.25 104 GLU A O 1
ATOM 789 N N . PRO A 1 105 ? 10.385 -5.590 -1.580 1.00 97.62 105 PRO A N 1
ATOM 790 C CA . PRO A 1 105 ? 9.968 -6.237 -2.826 1.00 97.62 105 PRO A CA 1
ATOM 791 C C . PRO A 1 105 ? 8.991 -5.399 -3.660 1.00 97.62 105 PRO A C 1
ATOM 793 O O . PRO A 1 105 ? 8.900 -5.575 -4.875 1.00 97.62 105 PRO A O 1
ATOM 796 N N . LEU A 1 106 ? 8.216 -4.511 -3.028 1.00 97.88 106 LEU A N 1
ATOM 797 C CA . LEU A 1 106 ? 7.324 -3.596 -3.741 1.00 97.88 106 LEU A CA 1
ATOM 798 C C . LEU A 1 106 ? 8.079 -2.392 -4.303 1.00 97.88 106 LEU A C 1
ATOM 800 O O . LEU A 1 106 ? 7.734 -1.931 -5.388 1.00 97.88 106 LEU A O 1
ATOM 804 N N . VAL A 1 107 ? 9.106 -1.905 -3.605 1.00 96.81 107 VAL A N 1
ATOM 805 C CA . VAL A 1 107 ? 9.986 -0.837 -4.104 1.00 96.81 107 VAL A CA 1
ATOM 806 C C . VAL A 1 107 ? 10.728 -1.300 -5.355 1.00 96.81 107 VAL A C 1
ATOM 808 O O . VAL A 1 107 ? 10.700 -0.605 -6.370 1.00 96.81 107 VAL A O 1
ATOM 811 N N . GLU A 1 108 ? 11.320 -2.493 -5.315 1.00 96.44 108 GLU A N 1
ATOM 812 C CA . GLU A 1 108 ? 12.009 -3.094 -6.463 1.00 96.44 108 GLU A CA 1
ATOM 813 C C . GLU A 1 108 ? 11.057 -3.283 -7.650 1.00 96.44 108 GLU A C 1
ATOM 815 O O . GLU A 1 108 ? 11.363 -2.891 -8.780 1.00 96.44 108 GLU A O 1
ATOM 820 N N . TYR A 1 109 ? 9.854 -3.806 -7.389 1.00 97.25 109 TYR A N 1
ATOM 821 C CA . TYR A 1 109 ? 8.831 -3.952 -8.420 1.00 97.25 109 TYR A CA 1
ATOM 822 C C . TYR A 1 109 ? 8.448 -2.600 -9.031 1.00 97.25 109 TYR A C 1
ATOM 824 O O . TYR A 1 109 ? 8.457 -2.447 -10.253 1.00 97.25 109 TYR A O 1
ATOM 832 N N . ALA A 1 110 ? 8.160 -1.599 -8.198 1.00 95.06 110 ALA A N 1
ATOM 833 C CA . ALA A 1 110 ? 7.799 -0.256 -8.636 1.00 95.06 110 ALA A CA 1
ATOM 834 C C . ALA A 1 110 ? 8.874 0.377 -9.535 1.00 95.06 110 ALA A C 1
ATOM 836 O O . ALA A 1 110 ? 8.528 0.944 -10.576 1.00 95.06 110 ALA A O 1
ATOM 837 N N . ALA A 1 111 ? 10.151 0.235 -9.165 1.00 92.69 111 ALA A N 1
ATOM 838 C CA . ALA A 1 111 ? 11.286 0.723 -9.944 1.00 92.69 111 ALA A CA 1
ATOM 839 C C . ALA A 1 111 ? 11.362 0.044 -11.322 1.00 92.69 111 ALA A C 1
ATOM 841 O O . ALA A 1 111 ? 11.377 0.734 -12.343 1.00 92.69 111 ALA A O 1
ATOM 842 N N . SER A 1 112 ? 11.262 -1.291 -11.373 1.00 93.25 112 SER A N 1
ATOM 843 C CA . SER A 1 112 ? 11.307 -2.039 -12.643 1.00 93.25 112 SER A CA 1
ATOM 844 C C . SER A 1 112 ? 10.187 -1.641 -13.619 1.00 93.25 112 SER A C 1
ATOM 846 O O . SER A 1 112 ? 10.374 -1.601 -14.836 1.00 93.25 112 SER A O 1
ATOM 848 N N . ARG A 1 113 ? 9.002 -1.291 -13.097 1.00 89.50 113 ARG A N 1
ATOM 849 C CA . ARG A 1 113 ? 7.850 -0.853 -13.904 1.00 89.50 113 ARG A CA 1
ATOM 850 C C . ARG A 1 113 ? 7.972 0.588 -14.383 1.00 89.50 113 ARG A C 1
ATOM 852 O O . ARG A 1 113 ? 7.286 0.952 -15.336 1.00 89.50 113 ARG A O 1
ATOM 859 N N . HIS A 1 114 ? 8.764 1.412 -13.708 1.00 79.00 114 HIS A N 1
ATOM 860 C CA . HIS A 1 114 ? 9.070 2.760 -14.168 1.00 79.00 114 HIS A CA 1
ATOM 861 C C . HIS A 1 114 ? 10.073 2.713 -15.325 1.00 79.00 114 HIS A C 1
ATOM 863 O O . HIS A 1 114 ? 9.813 3.314 -16.362 1.00 79.00 114 HIS A O 1
ATOM 869 N N . GLU A 1 115 ? 11.145 1.929 -15.186 1.00 76.12 115 GLU A N 1
ATOM 870 C CA . GLU A 1 115 ? 12.153 1.724 -16.238 1.00 76.12 115 GLU A CA 1
ATOM 871 C C . GLU A 1 115 ? 11.543 1.150 -17.522 1.00 76.12 115 GLU A C 1
ATOM 873 O O . GLU A 1 115 ? 11.815 1.649 -18.605 1.00 76.12 115 GLU A O 1
ATOM 878 N N . ALA A 1 116 ? 10.638 0.171 -17.416 1.00 71.94 116 ALA A N 1
ATOM 879 C CA . ALA A 1 116 ? 9.983 -0.433 -18.581 1.00 71.94 116 ALA A CA 1
ATOM 880 C C . ALA A 1 116 ? 9.003 0.496 -19.334 1.00 71.94 116 ALA A C 1
ATOM 882 O O . ALA A 1 116 ? 8.461 0.098 -20.366 1.00 71.94 116 ALA A O 1
ATOM 883 N N . ARG A 1 117 ? 8.696 1.683 -18.793 1.00 68.62 117 ARG A N 1
ATOM 884 C CA . ARG A 1 117 ? 7.766 2.662 -19.388 1.00 68.62 117 ARG A CA 1
ATOM 885 C C . ARG A 1 117 ? 8.477 3.883 -19.984 1.00 68.62 117 ARG A C 1
ATOM 887 O O . ARG A 1 117 ? 7.785 4.725 -20.557 1.00 68.62 117 ARG A O 1
ATOM 894 N N . GLN A 1 118 ? 9.796 3.993 -19.809 1.00 58.28 118 GLN A N 1
ATOM 895 C CA . GLN A 1 118 ? 10.649 5.000 -20.450 1.00 58.28 118 GLN A CA 1
ATOM 896 C C . GLN A 1 118 ? 11.131 4.503 -21.813 1.00 58.28 118 GLN A C 1
ATOM 898 O O . GLN A 1 118 ? 11.259 5.362 -22.712 1.00 58.28 118 GLN A O 1
#

pLDDT: mean 90.44, std 9.5, range [58.28, 98.56]

Secondary structure (DSSP, 8-state):
-HHHHHHHHHHHH-TTHHHHHHHHHHT--SSSTTHHHHHHHHHHHHHH---HHHHHHHHHHHHHHT-HHHHHHHHHHHHHH-HHHHHHHHHHHHHHHTT-GGGHHHHHHHHHHHHTT-

Foldseek 3Di:
DVVLVVLCVCLVVDPCSLVSLVVVLLVDDLADPVLVVNLVSLVVNCVVPVDLSSLLVNLSSCLNVVVPVVNLVSLVVSCVVCVVCLVVVLVVLVVSCVVPVSSVVVSVSSVVVVVVVD